Protein AF-A0A522DNQ0-F1 (afdb_monomer_lite)

Foldseek 3Di:
DVVVVVVVVVVVVVVVVVVVVPPDDFDWDADPPPDDPQFGTKTADPQFIWTAGPVGIDTDGDDPVVVVVVVCVVVPPPPPPDPPDDDPDDDD

pLDDT: mean 79.72, std 15.71, range [47.34, 97.19]

Sequence (92 aa):
MARICYIALVLLTFFTTALEAQFGNIEFIENKGQWDNRVKYMGDVPAGSFFIRSSGFTVLQHNEQDLGKMQEYLHGHTDINTSSKQGFTLRS

Structure (mmCIF, N/CA/C/O backbone):
data_AF-A0A522DNQ0-F1
#
_entry.id   AF-A0A522DNQ0-F1
#
loop_
_atom_site.group_PDB
_atom_site.id
_atom_site.type_symbol
_atom_site.label_atom_id
_atom_site.label_alt_id
_atom_site.label_comp_id
_atom_site.label_asym_id
_atom_site.label_entity_id
_atom_site.label_seq_id
_atom_site.pdbx_PDB_ins_code
_atom_site.Cartn_x
_atom_site.Cartn_y
_atom_site.Cartn_z
_atom_site.occupancy
_atom_site.B_iso_or_equiv
_atom_site.auth_seq_id
_atom_site.auth_comp_id
_atom_site.auth_asym_id
_atom_site.auth_atom_id
_atom_site.pdbx_PDB_model_num
ATOM 1 N N . MET A 1 1 ? 40.185 -8.289 -23.703 1.00 68.25 1 MET A N 1
ATOM 2 C CA . MET A 1 1 ? 39.554 -6.972 -23.936 1.00 68.25 1 MET A CA 1
ATOM 3 C C . MET A 1 1 ? 38.050 -7.088 -24.177 1.00 68.25 1 MET A C 1
ATOM 5 O O . MET A 1 1 ? 37.317 -6.830 -23.238 1.00 68.25 1 MET A O 1
ATOM 9 N N . ALA A 1 2 ? 37.564 -7.592 -25.320 1.00 77.56 2 ALA A N 1
ATOM 10 C CA . ALA A 1 2 ? 36.119 -7.636 -25.628 1.00 77.56 2 ALA A CA 1
ATOM 11 C C . ALA A 1 2 ? 35.232 -8.375 -24.595 1.00 77.56 2 ALA A C 1
ATOM 13 O O . ALA A 1 2 ? 34.142 -7.916 -24.277 1.00 77.56 2 ALA A O 1
ATOM 14 N N . ARG A 1 3 ? 35.714 -9.483 -24.012 1.00 82.56 3 ARG A N 1
ATOM 15 C CA . ARG A 1 3 ? 34.980 -10.233 -22.969 1.00 82.56 3 ARG A CA 1
ATOM 16 C C . ARG A 1 3 ? 34.826 -9.460 -21.656 1.00 82.56 3 ARG A C 1
ATOM 18 O O . ARG A 1 3 ? 33.788 -9.550 -21.017 1.00 82.56 3 ARG A O 1
ATOM 25 N N . ILE A 1 4 ? 35.840 -8.680 -21.283 1.00 86.44 4 ILE A N 1
ATOM 26 C CA . ILE A 1 4 ? 35.810 -7.824 -20.088 1.00 86.44 4 ILE A CA 1
ATOM 27 C C . ILE A 1 4 ? 34.864 -6.646 -20.330 1.00 86.44 4 ILE A C 1
ATOM 29 O O . ILE A 1 4 ? 34.072 -6.321 -19.454 1.00 86.44 4 ILE A O 1
ATOM 33 N N . CYS A 1 5 ? 34.873 -6.075 -21.540 1.00 86.50 5 CYS A N 1
ATOM 34 C CA . CYS A 1 5 ? 33.909 -5.051 -21.934 1.00 86.50 5 CYS A CA 1
ATOM 35 C C . CYS A 1 5 ? 32.469 -5.574 -21.872 1.00 86.50 5 CYS A C 1
ATOM 37 O O . CYS A 1 5 ? 31.610 -4.871 -21.362 1.00 86.50 5 CYS A O 1
ATOM 39 N N . TYR A 1 6 ? 32.209 -6.807 -22.323 1.00 90.00 6 TYR A N 1
ATOM 40 C CA . TYR A 1 6 ? 30.870 -7.405 -22.280 1.00 90.00 6 TYR A CA 1
ATOM 41 C C . TYR A 1 6 ? 30.385 -7.652 -20.845 1.00 90.00 6 TYR A C 1
ATOM 43 O O . TYR A 1 6 ? 29.260 -7.304 -20.506 1.00 90.00 6 TYR A O 1
ATOM 51 N N . ILE A 1 7 ? 31.255 -8.181 -19.978 1.00 90.38 7 ILE A N 1
ATOM 52 C CA . ILE A 1 7 ? 30.941 -8.376 -18.554 1.00 90.38 7 ILE A CA 1
ATOM 53 C C . ILE A 1 7 ? 30.673 -7.028 -17.872 1.00 90.38 7 ILE A C 1
ATOM 55 O O . ILE A 1 7 ? 29.696 -6.901 -17.139 1.00 90.38 7 ILE A O 1
ATOM 59 N N . ALA A 1 8 ? 31.488 -6.007 -18.149 1.00 89.50 8 ALA A N 1
ATOM 60 C CA . ALA A 1 8 ? 31.280 -4.663 -17.614 1.00 89.50 8 ALA A CA 1
ATOM 61 C C . ALA A 1 8 ? 29.958 -4.041 -18.099 1.00 89.50 8 ALA A C 1
ATOM 63 O O . ALA A 1 8 ? 29.269 -3.398 -17.313 1.00 89.50 8 ALA A O 1
ATOM 64 N N . LEU A 1 9 ? 29.571 -4.275 -19.358 1.00 87.44 9 LEU A N 1
ATOM 65 C CA . LEU A 1 9 ? 28.308 -3.796 -19.927 1.00 87.44 9 LEU A CA 1
ATOM 66 C C . LEU A 1 9 ? 27.097 -4.453 -19.253 1.00 87.44 9 LEU A C 1
ATOM 68 O O . LEU A 1 9 ? 26.161 -3.760 -18.869 1.00 87.44 9 LEU A O 1
ATOM 72 N N . VAL A 1 10 ? 27.148 -5.771 -19.036 1.00 87.69 10 VAL A N 1
ATOM 73 C CA . VAL A 1 10 ? 26.089 -6.507 -18.326 1.00 87.69 10 VAL A CA 1
ATOM 74 C C . VAL A 1 10 ? 25.964 -6.025 -16.879 1.00 87.69 10 VAL A C 1
ATOM 76 O O . VAL A 1 10 ? 24.861 -5.725 -16.422 1.00 87.69 10 VAL A O 1
ATOM 79 N N . LEU A 1 11 ? 27.085 -5.875 -16.168 1.00 85.44 11 LEU A N 1
ATOM 80 C CA . LEU A 1 11 ? 27.084 -5.378 -14.788 1.00 85.44 11 LEU A CA 1
ATOM 81 C C . LEU A 1 11 ? 26.545 -3.944 -14.688 1.00 85.44 11 LEU A C 1
ATOM 83 O O . LEU A 1 11 ? 25.792 -3.642 -13.764 1.00 85.44 11 LEU A O 1
ATOM 87 N N . LEU A 1 12 ? 26.869 -3.084 -15.657 1.00 84.12 12 LEU A N 1
ATOM 88 C CA . LEU A 1 12 ? 26.369 -1.712 -15.708 1.00 84.12 12 LEU A CA 1
ATOM 89 C C . LEU A 1 12 ? 24.846 -1.670 -15.899 1.00 84.12 12 LEU A C 1
ATOM 91 O O . LEU A 1 12 ? 24.171 -0.941 -15.177 1.00 84.12 12 LEU A O 1
ATOM 95 N N . THR A 1 13 ? 24.295 -2.489 -16.803 1.00 79.69 13 THR A N 1
ATOM 96 C CA . THR A 1 13 ? 22.835 -2.562 -17.016 1.00 79.69 13 THR A CA 1
ATOM 97 C C . THR A 1 13 ? 22.075 -3.105 -15.804 1.00 79.69 13 THR A C 1
ATOM 99 O O . THR A 1 13 ? 20.967 -2.661 -15.520 1.00 79.69 13 THR A O 1
ATOM 102 N N . PHE A 1 14 ? 22.674 -4.031 -15.051 1.00 77.19 14 PHE A N 1
ATOM 103 C CA . PHE A 1 14 ? 22.053 -4.586 -13.848 1.00 77.19 14 PHE A CA 1
ATOM 104 C C . PHE A 1 14 ? 22.047 -3.579 -12.687 1.00 77.19 14 PHE A C 1
ATOM 106 O O . PHE A 1 14 ? 21.090 -3.497 -11.915 1.00 77.19 14 PHE A O 1
ATOM 113 N N . PHE A 1 15 ? 23.105 -2.770 -12.582 1.00 75.75 15 PHE A N 1
ATOM 114 C CA . PHE A 1 15 ? 23.224 -1.744 -11.551 1.00 75.75 15 PHE A CA 1
ATOM 115 C C . PHE A 1 15 ? 22.199 -0.613 -11.726 1.00 75.75 15 PHE A C 1
ATOM 117 O O . PHE A 1 15 ? 21.644 -0.138 -10.738 1.00 75.75 15 PHE A O 1
ATOM 124 N N . THR A 1 16 ? 21.880 -0.220 -12.964 1.00 69.38 16 THR A N 1
ATOM 125 C CA . THR A 1 16 ? 20.880 0.830 -13.227 1.00 69.38 16 THR A CA 1
ATOM 126 C C . THR A 1 16 ? 19.458 0.393 -12.875 1.00 69.38 16 THR A C 1
ATOM 128 O O . THR A 1 16 ? 18.705 1.182 -12.315 1.00 69.38 16 THR A O 1
ATOM 131 N N . THR A 1 17 ? 19.090 -0.871 -13.119 1.00 65.62 17 THR A N 1
ATOM 132 C CA . THR A 1 17 ? 17.745 -1.384 -12.789 1.00 65.62 17 THR A CA 1
ATOM 133 C C . THR A 1 17 ? 17.500 -1.535 -11.287 1.00 65.62 17 THR A C 1
ATOM 135 O O . THR A 1 17 ? 16.358 -1.514 -10.842 1.00 65.62 17 THR A O 1
ATOM 138 N N . ALA A 1 18 ? 18.557 -1.673 -10.482 1.00 63.59 18 ALA A N 1
ATOM 139 C CA . ALA A 1 18 ? 18.428 -1.788 -9.030 1.00 63.59 18 ALA A CA 1
ATOM 140 C C . ALA A 1 18 ? 18.038 -0.459 -8.354 1.00 63.59 18 ALA A C 1
ATOM 142 O O . ALA A 1 18 ? 17.515 -0.471 -7.241 1.00 63.59 18 ALA A O 1
ATOM 143 N N . LEU A 1 19 ? 18.280 0.679 -9.017 1.00 58.53 19 LEU A N 1
ATOM 144 C CA . LEU A 1 19 ? 18.032 2.007 -8.455 1.00 58.53 19 LEU A CA 1
ATOM 145 C C . LEU A 1 19 ? 16.554 2.427 -8.558 1.00 58.53 19 LEU A C 1
ATOM 147 O O . LEU A 1 19 ? 16.048 3.103 -7.667 1.00 58.53 19 LEU A O 1
ATOM 151 N N . GLU A 1 20 ? 15.832 1.977 -9.589 1.00 59.22 20 GLU A N 1
ATOM 152 C CA . GLU A 1 20 ? 14.402 2.285 -9.763 1.00 59.22 20 GLU A CA 1
ATOM 153 C C . GLU A 1 20 ? 13.489 1.533 -8.780 1.00 59.22 20 GLU A C 1
ATOM 155 O O . GLU A 1 20 ? 12.367 1.958 -8.518 1.00 59.22 20 GLU A O 1
ATOM 160 N N . ALA A 1 21 ? 13.980 0.460 -8.155 1.00 57.16 21 ALA A N 1
ATOM 161 C CA . ALA A 1 21 ? 13.225 -0.303 -7.160 1.00 57.16 21 ALA A CA 1
ATOM 162 C C . ALA A 1 21 ? 13.093 0.407 -5.792 1.00 57.16 21 ALA A C 1
ATOM 164 O O . ALA A 1 21 ? 12.408 -0.104 -4.908 1.00 57.16 21 ALA A O 1
ATOM 165 N N . GLN A 1 22 ? 13.751 1.559 -5.588 1.00 57.09 22 GLN A N 1
ATOM 166 C CA . GLN A 1 22 ? 13.733 2.300 -4.315 1.00 57.09 22 GLN A CA 1
ATOM 167 C C . GLN A 1 22 ? 12.660 3.403 -4.239 1.00 57.09 22 GLN A C 1
ATOM 169 O O . GLN A 1 22 ? 12.474 4.002 -3.178 1.00 57.09 22 GLN A O 1
ATOM 174 N N . PHE A 1 23 ? 11.916 3.660 -5.319 1.00 55.62 23 PHE A N 1
ATOM 175 C CA . PHE A 1 23 ? 10.814 4.627 -5.334 1.00 55.62 23 PHE A CA 1
ATOM 176 C C . PHE A 1 23 ? 9.525 3.988 -4.807 1.00 55.62 23 PHE A C 1
ATOM 178 O O . PHE A 1 23 ? 8.662 3.572 -5.572 1.00 55.62 23 PHE A O 1
A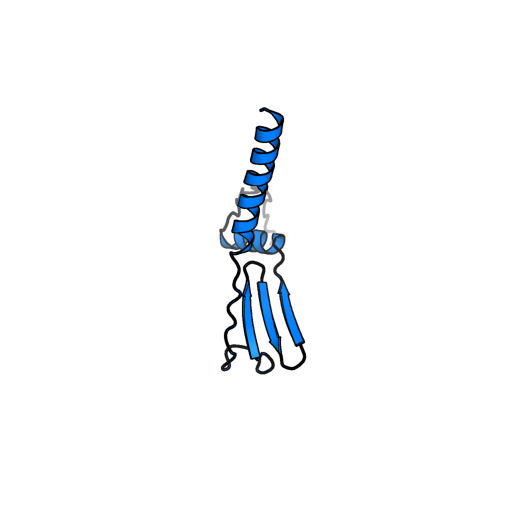TOM 185 N N . GLY A 1 24 ? 9.391 3.871 -3.488 1.00 63.97 24 GLY A N 1
ATOM 186 C CA . GLY A 1 24 ? 8.168 3.297 -2.928 1.00 63.97 24 GLY A CA 1
ATOM 187 C C . GLY A 1 24 ? 8.168 3.153 -1.419 1.00 63.97 24 GLY A C 1
ATOM 188 O O . GLY A 1 24 ? 7.858 2.076 -0.916 1.00 63.97 24 GLY A O 1
ATOM 189 N N . ASN A 1 25 ? 8.532 4.205 -0.679 1.00 75.25 25 ASN A N 1
ATOM 190 C CA . ASN A 1 25 ? 8.179 4.208 0.736 1.00 75.25 25 ASN A CA 1
ATOM 191 C C . ASN A 1 25 ? 6.668 4.437 0.837 1.00 75.25 25 ASN A C 1
ATOM 193 O O . ASN A 1 25 ? 6.161 5.452 0.362 1.00 75.25 25 ASN A O 1
ATOM 197 N N . ILE A 1 26 ? 5.956 3.459 1.390 1.00 85.69 26 ILE A N 1
ATOM 198 C CA . ILE A 1 26 ? 4.524 3.578 1.634 1.00 85.69 26 ILE A CA 1
ATOM 199 C C . ILE A 1 26 ? 4.366 4.325 2.952 1.00 85.69 26 ILE A C 1
ATOM 201 O O . ILE A 1 26 ? 4.688 3.798 4.020 1.00 85.69 26 ILE A O 1
ATOM 205 N N . GLU A 1 27 ? 3.864 5.550 2.877 1.00 91.00 27 GLU A N 1
ATOM 206 C CA . GLU A 1 27 ? 3.550 6.331 4.064 1.00 91.00 27 GLU A CA 1
ATOM 207 C C . GLU A 1 27 ? 2.222 5.866 4.656 1.00 91.00 27 GLU A C 1
ATOM 209 O O . GLU A 1 27 ? 1.208 5.786 3.965 1.00 91.00 27 GLU A O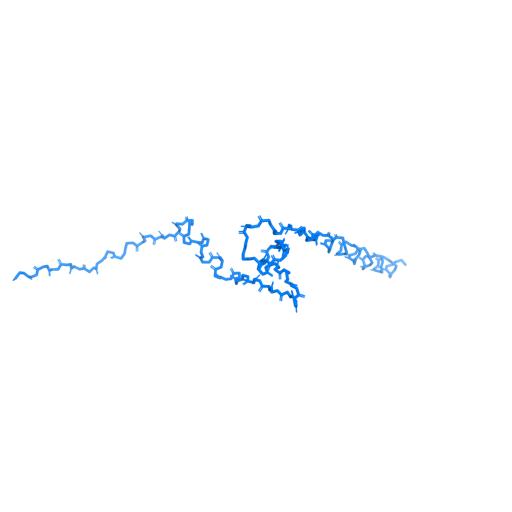 1
ATOM 214 N N . PHE A 1 28 ? 2.224 5.565 5.953 1.00 94.31 28 PHE A N 1
ATOM 215 C CA . PHE A 1 28 ? 1.028 5.146 6.671 1.00 94.31 28 PHE A CA 1
ATOM 216 C C . PHE A 1 28 ? 0.494 6.289 7.528 1.00 94.31 28 PHE A C 1
ATOM 218 O O . PHE 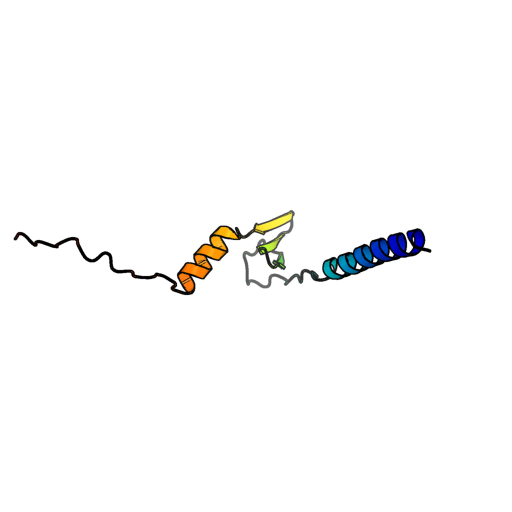A 1 28 ? 1.154 6.758 8.456 1.00 94.31 28 PHE A O 1
ATOM 225 N N . ILE A 1 29 ? -0.737 6.698 7.246 1.00 95.81 29 ILE A N 1
ATOM 226 C CA . ILE A 1 29 ? -1.460 7.725 7.990 1.00 95.81 29 ILE A CA 1
ATOM 227 C C . ILE A 1 29 ? -2.308 7.040 9.062 1.00 95.81 29 ILE A C 1
ATOM 229 O O . ILE A 1 29 ? -3.082 6.127 8.770 1.00 95.81 29 ILE A O 1
ATOM 233 N N . GLU A 1 30 ? -2.163 7.477 10.313 1.00 96.69 30 GLU A N 1
ATOM 234 C CA . GLU A 1 30 ? -2.975 6.995 11.433 1.00 96.69 30 GLU A CA 1
ATOM 235 C C . GLU A 1 30 ? -4.437 7.422 11.283 1.00 96.69 30 GLU A C 1
ATOM 237 O O . GLU A 1 30 ? -4.741 8.585 10.998 1.00 96.69 30 GLU A O 1
ATOM 242 N N . ASN A 1 31 ? -5.348 6.484 11.534 1.00 97.00 31 ASN A N 1
ATOM 243 C CA . ASN A 1 31 ? -6.769 6.768 11.550 1.00 97.00 31 ASN A CA 1
ATOM 244 C C . ASN A 1 31 ? -7.148 7.545 12.817 1.00 97.00 31 ASN A C 1
ATOM 246 O O . ASN A 1 31 ? -7.087 7.036 13.934 1.00 97.00 31 ASN A O 1
ATOM 250 N N . LYS A 1 32 ? -7.604 8.776 12.615 1.00 97.19 32 LYS A N 1
ATOM 251 C CA . LYS A 1 32 ? -8.166 9.682 13.624 1.00 97.19 32 LYS A CA 1
ATOM 252 C C . LYS A 1 32 ? -9.659 9.937 13.384 1.00 97.19 32 LYS A C 1
ATOM 254 O O . LYS A 1 32 ? -10.196 10.934 13.857 1.00 97.19 32 LYS A O 1
ATOM 259 N N . GLY A 1 33 ? -10.318 9.050 12.635 1.00 95.69 33 GLY A N 1
ATOM 260 C CA . GLY A 1 33 ? -11.732 9.136 12.267 1.00 95.69 33 GLY A CA 1
ATOM 261 C C . GLY A 1 33 ? -11.990 9.469 10.795 1.00 95.69 33 GLY A C 1
ATOM 262 O O . GLY A 1 33 ? -13.133 9.744 10.445 1.00 95.69 33 GLY A O 1
ATOM 263 N N . GLN A 1 34 ? -10.967 9.457 9.930 1.00 96.00 34 GLN A N 1
ATOM 264 C CA . GLN A 1 34 ? -11.133 9.672 8.484 1.00 96.00 34 GLN A CA 1
ATOM 265 C C . GLN A 1 34 ? -11.742 8.450 7.781 1.00 96.00 34 GLN A C 1
ATOM 267 O O . GLN A 1 34 ? -12.424 8.597 6.770 1.00 96.00 34 GLN A O 1
ATOM 272 N N . TRP A 1 35 ? -11.504 7.251 8.322 1.00 94.81 35 TRP A N 1
ATOM 273 C CA . TRP A 1 35 ? -12.004 5.981 7.789 1.00 94.81 35 TRP A CA 1
ATOM 274 C C . TRP A 1 35 ? -12.770 5.195 8.856 1.00 94.81 35 TRP A C 1
ATOM 276 O O . TRP A 1 35 ? -12.834 5.581 10.024 1.00 94.81 35 TRP A O 1
ATOM 286 N N . ASP A 1 36 ? -13.319 4.046 8.457 1.00 94.31 36 ASP A N 1
ATOM 287 C CA . ASP A 1 36 ? -13.949 3.087 9.366 1.00 94.31 36 ASP A CA 1
ATOM 288 C C . ASP A 1 36 ? -13.071 2.825 10.605 1.00 94.31 36 ASP A C 1
ATOM 290 O O . ASP A 1 36 ? -11.877 2.551 10.489 1.00 94.31 36 ASP A O 1
ATOM 294 N N . ASN A 1 37 ? -13.670 2.879 11.798 1.00 95.12 37 ASN A N 1
ATOM 295 C CA . ASN A 1 37 ? -12.962 2.797 13.083 1.00 95.12 37 ASN A CA 1
ATOM 296 C C . ASN A 1 37 ? -12.177 1.481 13.289 1.00 95.12 37 ASN A C 1
ATOM 298 O O . ASN A 1 37 ? -11.354 1.356 14.191 1.00 95.12 37 ASN A O 1
ATOM 302 N N . ARG A 1 38 ? -12.425 0.458 12.465 1.00 95.00 38 ARG A N 1
ATOM 303 C CA . ARG A 1 38 ? -11.680 -0.808 12.499 1.00 95.00 38 ARG A CA 1
ATOM 304 C C . ARG A 1 38 ? -10.321 -0.697 11.798 1.00 95.00 38 ARG A C 1
ATOM 306 O O . ARG A 1 38 ? -9.494 -1.596 11.961 1.00 95.00 38 ARG A O 1
ATOM 313 N N . VAL A 1 39 ? -10.100 0.351 11.005 1.00 96.31 39 VAL A N 1
ATOM 314 C CA . VAL A 1 39 ? -8.818 0.684 10.372 1.00 96.31 39 VAL A CA 1
ATOM 315 C C . VAL A 1 39 ? -7.977 1.487 11.359 1.00 96.31 39 VAL A C 1
ATOM 317 O O . VAL A 1 39 ? -8.458 2.452 11.940 1.00 96.31 39 VAL A O 1
ATOM 320 N N . LYS A 1 40 ? -6.718 1.096 11.546 1.00 96.62 40 LYS A N 1
ATOM 321 C CA . LYS A 1 40 ? -5.740 1.797 12.392 1.00 96.62 40 LYS A CA 1
ATOM 322 C C . LYS A 1 40 ? -4.828 2.709 11.587 1.00 96.62 40 LYS A C 1
ATOM 324 O O . LYS A 1 40 ? -4.538 3.815 12.020 1.00 96.62 40 LYS A O 1
ATOM 329 N N . TYR A 1 41 ? -4.395 2.236 10.423 1.00 96.81 41 TYR A N 1
ATOM 330 C CA . TYR A 1 41 ? -3.547 2.987 9.508 1.00 96.81 41 TYR A CA 1
ATOM 331 C C . TYR A 1 41 ? -3.987 2.727 8.076 1.00 96.81 41 TYR A C 1
ATOM 333 O O . TYR A 1 41 ? -4.441 1.622 7.764 1.00 96.81 41 TYR A O 1
ATOM 341 N N . MET A 1 42 ? -3.807 3.716 7.214 1.00 96.06 42 MET A N 1
ATOM 342 C CA . MET A 1 42 ? -3.969 3.564 5.777 1.00 96.06 42 MET A CA 1
ATOM 343 C C . MET A 1 42 ? -2.712 4.066 5.071 1.00 96.06 42 MET A C 1
ATOM 345 O O . MET A 1 42 ? -2.201 5.127 5.420 1.00 96.06 42 MET A O 1
ATOM 349 N N . GLY A 1 43 ? -2.214 3.290 4.112 1.00 94.00 43 GLY A N 1
ATOM 350 C CA . GLY A 1 43 ? -1.132 3.696 3.222 1.00 94.00 43 GLY A CA 1
ATOM 351 C C . GLY A 1 43 ? -1.603 3.694 1.778 1.00 94.00 43 GLY A C 1
ATOM 352 O O . GLY A 1 43 ? -2.243 2.734 1.346 1.00 94.00 43 GLY A O 1
ATOM 353 N N . ASP A 1 44 ? -1.311 4.765 1.053 1.00 91.25 44 ASP A N 1
ATOM 354 C CA . ASP A 1 44 ? -1.709 4.907 -0.345 1.00 91.25 44 ASP A CA 1
ATOM 355 C C . ASP A 1 44 ? -0.576 4.477 -1.279 1.00 91.25 44 ASP A C 1
ATOM 357 O O . ASP A 1 44 ? 0.601 4.720 -0.999 1.00 91.25 44 ASP A O 1
ATOM 361 N N . VAL A 1 45 ? -0.921 3.796 -2.370 1.00 88.69 45 VAL A N 1
ATOM 362 C CA . VAL A 1 45 ? 0.029 3.329 -3.385 1.00 88.69 45 VAL A CA 1
ATOM 363 C C . VAL A 1 45 ? -0.520 3.596 -4.788 1.00 88.69 45 VAL A C 1
ATOM 365 O O . VAL A 1 45 ? -1.729 3.676 -4.973 1.00 88.69 45 VAL A O 1
ATOM 368 N N . PRO A 1 46 ? 0.326 3.671 -5.831 1.00 82.94 46 PRO A N 1
ATOM 369 C CA . PRO A 1 46 ? -0.159 3.964 -7.184 1.00 82.94 46 PRO A CA 1
ATOM 370 C C . PRO A 1 46 ? -1.276 3.025 -7.678 1.00 82.94 46 PRO A C 1
ATOM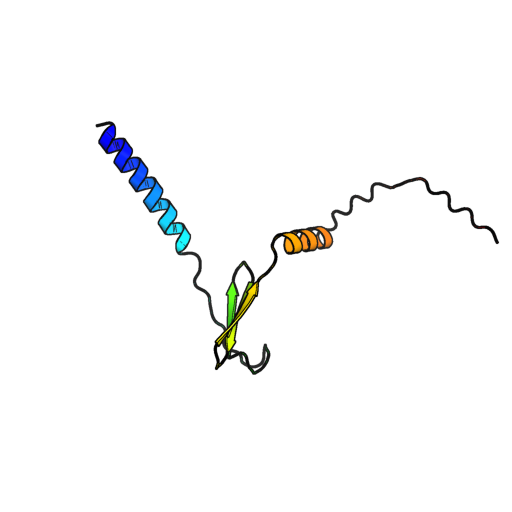 372 O O . PRO A 1 46 ? -2.192 3.460 -8.366 1.00 82.94 46 PRO A O 1
ATOM 375 N N . ALA A 1 47 ? -1.234 1.748 -7.286 1.00 82.19 47 ALA A N 1
ATOM 376 C CA . ALA A 1 47 ? -2.195 0.727 -7.712 1.00 82.19 47 ALA A CA 1
ATOM 377 C C . ALA A 1 47 ? -3.396 0.537 -6.755 1.00 82.19 47 ALA A C 1
ATOM 379 O O . ALA A 1 47 ? -4.174 -0.407 -6.929 1.00 82.19 47 ALA A O 1
ATOM 380 N N . GLY A 1 48 ? -3.547 1.382 -5.727 1.00 90.38 48 GLY A N 1
ATOM 381 C CA . GLY A 1 48 ? -4.612 1.255 -4.730 1.00 90.38 48 GLY A CA 1
ATOM 382 C C . GLY A 1 48 ? -4.198 1.661 -3.319 1.00 90.38 48 GLY A C 1
ATOM 383 O O . GLY A 1 48 ? -3.377 2.545 -3.135 1.00 90.38 48 GLY A O 1
ATOM 384 N N . SER A 1 49 ? -4.750 1.019 -2.293 1.00 93.88 49 SER A N 1
ATOM 385 C CA . SER A 1 49 ? -4.469 1.422 -0.907 1.00 93.88 49 SER A CA 1
ATOM 386 C C . SER A 1 49 ? -4.442 0.230 0.047 1.00 93.88 49 SER A C 1
ATOM 388 O O . SER A 1 49 ? -5.193 -0.737 -0.096 1.00 93.88 49 SER A O 1
ATOM 390 N N . PHE A 1 50 ? -3.587 0.311 1.062 1.00 94.44 50 PHE A N 1
ATOM 391 C CA . PHE A 1 50 ? -3.474 -0.655 2.149 1.00 94.44 50 PHE A CA 1
ATOM 392 C C . PHE A 1 50 ? -4.194 -0.145 3.392 1.00 94.44 50 PHE A C 1
ATOM 394 O O . PHE A 1 50 ? -3.926 0.954 3.867 1.00 94.44 50 PHE A O 1
ATOM 401 N N . PHE A 1 51 ? -5.041 -0.981 3.981 1.00 96.00 51 PHE A N 1
ATOM 402 C CA . PHE A 1 51 ? -5.746 -0.707 5.228 1.00 96.00 51 PHE A CA 1
ATOM 403 C C . PHE A 1 51 ? -5.284 -1.685 6.302 1.00 96.00 51 PHE A C 1
ATOM 405 O O . PHE A 1 51 ? -5.519 -2.890 6.202 1.00 96.00 51 PHE A O 1
ATOM 412 N N . ILE A 1 52 ? -4.651 -1.175 7.353 1.00 96.06 52 ILE A N 1
ATOM 413 C CA . ILE A 1 52 ? -4.162 -1.975 8.476 1.00 96.06 52 ILE A CA 1
ATOM 414 C C . ILE A 1 52 ? -5.217 -2.006 9.577 1.00 96.06 52 ILE A C 1
ATOM 416 O O . ILE A 1 52 ? -5.752 -0.974 9.979 1.00 96.06 52 ILE A O 1
ATOM 420 N N . ARG A 1 53 ? -5.506 -3.198 10.095 1.00 94.94 53 ARG A N 1
ATOM 421 C CA . ARG A 1 53 ? -6.490 -3.471 11.152 1.00 94.94 53 ARG A CA 1
ATOM 422 C C . ARG A 1 53 ? -5.809 -4.247 12.278 1.00 94.94 53 ARG A C 1
ATOM 424 O O . ARG A 1 53 ? -4.693 -4.734 12.134 1.00 94.94 53 ARG A O 1
ATOM 431 N N . SER A 1 54 ? -6.475 -4.397 13.421 1.00 91.75 54 SER A N 1
ATOM 432 C CA . SER A 1 54 ? -5.921 -5.172 14.546 1.00 91.75 54 SER A CA 1
ATOM 433 C C . SER A 1 54 ? -5.654 -6.642 14.208 1.00 91.75 54 SER A C 1
ATOM 435 O O . SER A 1 54 ? -4.723 -7.222 14.754 1.00 91.75 54 SER A O 1
ATOM 437 N N . SER A 1 55 ? -6.464 -7.237 13.331 1.00 93.12 55 SER A N 1
ATOM 438 C CA . SER A 1 55 ? -6.402 -8.662 12.991 1.00 93.12 55 SER A CA 1
ATOM 439 C C . SER A 1 55 ? -5.700 -8.964 11.664 1.00 93.12 55 SER A C 1
ATOM 441 O O . SER A 1 55 ? -5.686 -10.118 11.248 1.00 93.12 55 SER A O 1
ATOM 443 N N . GLY A 1 56 ? -5.183 -7.955 10.958 1.00 93.38 56 GLY A N 1
ATOM 444 C CA . GLY A 1 56 ? -4.576 -8.135 9.639 1.00 93.38 56 GLY A CA 1
ATOM 445 C C . GLY A 1 56 ? -4.660 -6.882 8.776 1.00 93.38 56 GLY A C 1
ATOM 446 O O . GLY A 1 56 ? -4.803 -5.776 9.290 1.00 93.38 56 GLY A O 1
ATOM 447 N N . PHE A 1 57 ? -4.600 -7.058 7.460 1.00 94.00 57 PHE A N 1
ATOM 448 C CA . PHE A 1 57 ? -4.670 -5.963 6.498 1.00 94.00 57 PHE A CA 1
ATOM 449 C C . PHE A 1 57 ? -5.640 -6.274 5.357 1.00 94.00 57 PHE A C 1
ATOM 451 O O . PHE A 1 57 ? -6.013 -7.422 5.116 1.00 94.00 57 PHE A O 1
ATOM 458 N N . THR A 1 58 ? -6.073 -5.231 4.663 1.00 94.44 58 THR A N 1
ATOM 459 C CA . THR A 1 58 ? -6.896 -5.315 3.457 1.00 94.44 58 THR A CA 1
ATOM 460 C C . THR A 1 58 ? -6.266 -4.444 2.386 1.00 94.44 58 THR A C 1
ATOM 462 O O . THR A 1 58 ? -5.759 -3.370 2.695 1.00 94.44 58 THR A O 1
ATOM 465 N N . VAL A 1 59 ? -6.289 -4.912 1.142 1.00 93.31 59 VAL A N 1
ATOM 466 C CA . VAL A 1 59 ? -5.754 -4.177 -0.004 1.00 93.31 59 VAL A CA 1
ATOM 467 C C . VAL A 1 59 ? -6.911 -3.836 -0.923 1.00 93.31 59 VAL A C 1
ATOM 469 O O . VAL A 1 59 ? -7.642 -4.725 -1.358 1.00 93.31 59 VAL A O 1
ATOM 472 N N . LEU A 1 60 ? -7.086 -2.550 -1.190 1.00 92.44 60 LEU A N 1
ATOM 473 C CA . LEU A 1 60 ? -7.875 -2.082 -2.315 1.00 92.44 60 LEU A CA 1
ATOM 474 C C . LEU A 1 60 ? -6.956 -2.091 -3.533 1.00 92.44 60 LEU A C 1
ATOM 476 O O . LEU A 1 60 ? -5.900 -1.471 -3.486 1.00 92.44 60 LEU A O 1
ATOM 480 N N . GLN A 1 61 ? -7.347 -2.795 -4.590 1.00 91.62 61 GLN A N 1
ATOM 481 C CA . GLN A 1 61 ? -6.599 -2.855 -5.840 1.00 91.62 61 GLN A CA 1
ATOM 482 C C . GLN A 1 61 ? -7.462 -2.291 -6.962 1.00 91.62 61 GLN A C 1
ATOM 484 O O . GLN A 1 61 ? -8.609 -2.708 -7.137 1.00 91.62 61 GLN A O 1
ATOM 489 N N . HIS A 1 62 ? -6.910 -1.352 -7.721 1.00 88.19 62 HIS A N 1
ATOM 490 C CA . HIS A 1 62 ? -7.574 -0.821 -8.901 1.00 88.19 62 HIS A CA 1
ATOM 491 C C . HIS A 1 62 ? -7.332 -1.728 -10.114 1.00 88.19 62 HIS A C 1
ATOM 493 O O . HIS A 1 62 ? -6.271 -2.334 -10.261 1.00 88.19 62 HIS A O 1
ATOM 499 N N . ASN A 1 63 ? -8.333 -1.832 -10.991 1.00 87.69 63 ASN A N 1
ATOM 500 C CA . ASN A 1 63 ? -8.155 -2.428 -12.310 1.00 87.69 63 ASN A CA 1
ATOM 501 C C . ASN A 1 63 ? -7.754 -1.324 -13.291 1.00 87.69 63 ASN A C 1
ATOM 503 O O . ASN A 1 63 ? -8.575 -0.472 -13.625 1.00 87.69 63 ASN A O 1
ATOM 507 N N . GLU A 1 64 ? -6.517 -1.371 -13.779 1.00 82.38 64 GLU A N 1
ATOM 508 C CA . GLU A 1 64 ? -5.950 -0.398 -14.724 1.00 82.38 64 GLU A CA 1
ATOM 509 C C . GLU A 1 64 ? -6.825 -0.191 -15.973 1.00 82.38 64 GLU A C 1
ATOM 511 O O . GLU A 1 64 ? -6.975 0.929 -16.458 1.00 82.38 64 GLU A O 1
ATOM 516 N N . GLN A 1 65 ? -7.459 -1.257 -16.481 1.00 83.69 65 GLN A N 1
ATOM 517 C CA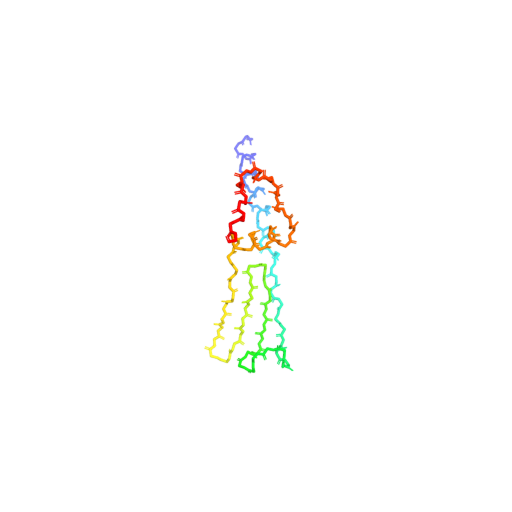 . GLN A 1 65 ? -8.326 -1.160 -17.662 1.00 83.69 65 GLN A CA 1
ATOM 518 C C . GLN A 1 65 ? -9.584 -0.344 -17.383 1.00 83.69 65 GLN A C 1
ATOM 520 O O . GLN A 1 65 ? -10.048 0.410 -18.236 1.00 83.69 65 GLN A O 1
ATOM 525 N N . ASP A 1 66 ? -10.155 -0.514 -16.195 1.00 83.25 66 ASP A N 1
ATOM 526 C CA . ASP A 1 66 ? -11.362 0.205 -15.812 1.00 83.25 66 ASP A CA 1
ATOM 527 C C . ASP A 1 66 ? -11.023 1.637 -15.397 1.00 83.25 66 ASP A C 1
ATOM 529 O O . ASP A 1 66 ? -11.785 2.548 -15.713 1.00 83.25 66 ASP A O 1
ATOM 533 N N . LEU A 1 67 ? -9.839 1.859 -14.814 1.00 82.44 67 LEU A N 1
ATOM 534 C CA . LEU A 1 67 ? -9.301 3.194 -14.561 1.00 82.44 67 LEU A CA 1
ATOM 535 C C . LEU A 1 67 ? -9.146 3.985 -15.870 1.00 82.44 67 LEU A C 1
ATOM 537 O O . LEU A 1 67 ? -9.595 5.126 -15.952 1.00 82.44 67 LEU A O 1
ATOM 541 N N . GLY A 1 68 ? -8.601 3.354 -16.917 1.00 83.12 68 GLY A N 1
ATOM 542 C CA . GLY A 1 68 ? -8.469 3.954 -18.247 1.00 83.12 68 GLY A CA 1
ATOM 543 C C . GLY A 1 68 ? -9.815 4.338 -18.869 1.00 83.12 68 GLY A C 1
ATOM 544 O O . GLY A 1 68 ? -9.967 5.452 -19.363 1.00 83.12 68 GLY A O 1
ATOM 545 N N . LYS A 1 69 ? -10.829 3.468 -18.770 1.00 85.44 69 LYS A N 1
ATOM 546 C CA . LYS A 1 69 ? -12.194 3.774 -19.247 1.00 85.44 69 LYS A CA 1
ATOM 547 C C . LYS A 1 69 ? -12.849 4.906 -18.452 1.00 85.44 69 LYS A C 1
ATOM 549 O O . LYS A 1 69 ? -13.540 5.739 -19.031 1.00 85.44 69 LYS A O 1
ATOM 554 N N . MET A 1 70 ? -12.654 4.945 -17.130 1.00 82.88 70 MET A N 1
ATOM 555 C CA . MET A 1 70 ? -13.150 6.044 -16.291 1.00 82.88 70 MET A CA 1
ATOM 556 C C . MET A 1 70 ? -12.477 7.363 -16.664 1.00 82.88 70 MET A C 1
ATOM 558 O O . MET A 1 70 ? -13.150 8.385 -16.778 1.00 82.88 70 MET A O 1
ATOM 562 N N . GLN A 1 71 ? -11.166 7.332 -16.894 1.00 82.62 71 GLN A N 1
ATOM 563 C CA . GLN A 1 71 ? -10.397 8.481 -17.342 1.00 82.62 71 GLN A CA 1
ATOM 564 C C . GLN A 1 71 ? -10.880 8.971 -18.719 1.00 82.62 71 GLN A C 1
ATOM 566 O O . GLN A 1 71 ? -11.101 10.165 -18.896 1.00 82.62 71 GLN A O 1
ATOM 571 N N . GLU A 1 72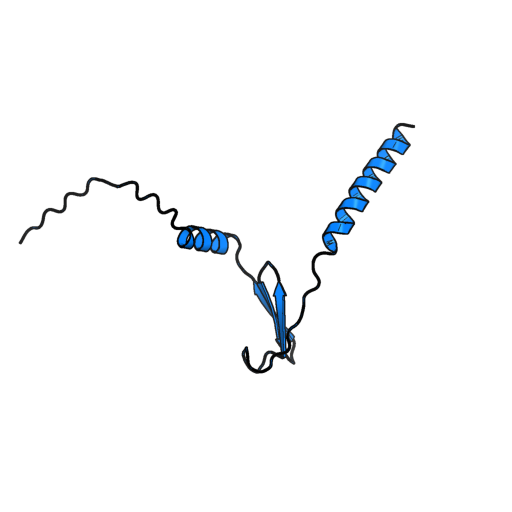 ? -11.134 8.070 -19.668 1.00 83.31 72 GLU A N 1
ATOM 572 C CA . GLU A 1 72 ? -11.684 8.398 -20.991 1.00 83.31 72 GLU A CA 1
ATOM 573 C C . GLU A 1 72 ? -13.094 9.011 -20.912 1.00 83.31 72 GLU A C 1
ATOM 575 O O . GLU A 1 72 ? -13.371 10.023 -21.561 1.00 83.31 72 GLU A O 1
ATOM 580 N N . TYR A 1 73 ? -13.962 8.464 -20.053 1.00 81.56 73 TYR A N 1
ATOM 581 C CA . TYR A 1 73 ? -15.290 9.019 -19.782 1.00 81.56 73 TYR A CA 1
ATOM 582 C C . TYR A 1 73 ? -15.215 10.430 -19.172 1.00 81.56 73 TYR A C 1
ATOM 584 O O . TYR A 1 73 ? -15.950 11.325 -19.585 1.00 81.56 73 TYR A O 1
ATOM 592 N N . LEU A 1 74 ? -14.306 10.650 -18.216 1.00 81.38 74 LEU A N 1
ATOM 593 C CA . LEU A 1 74 ? -14.109 11.944 -17.549 1.00 81.38 74 LEU A CA 1
ATOM 594 C C . LEU A 1 74 ? -13.470 12.999 -18.465 1.00 81.38 74 LEU A C 1
ATOM 596 O O . LEU A 1 74 ? -13.802 14.178 -18.351 1.00 81.38 74 LEU A O 1
ATOM 600 N N . HIS A 1 75 ? -12.580 12.595 -19.376 1.00 80.62 75 HIS A N 1
ATOM 601 C CA . HIS A 1 75 ? -11.953 13.497 -20.349 1.00 80.62 75 HIS A CA 1
ATOM 602 C C . HIS A 1 75 ? -12.802 13.757 -21.600 1.00 80.62 75 HIS A C 1
ATOM 604 O O . HIS A 1 75 ? -12.409 14.566 -22.437 1.00 80.62 75 HIS A O 1
ATOM 610 N N . GLY A 1 76 ? -13.990 13.156 -21.714 1.00 66.50 76 GLY A N 1
ATOM 611 C CA . GLY A 1 76 ? -14.989 13.577 -22.694 1.00 66.50 76 GLY A CA 1
ATOM 612 C C . GLY A 1 76 ? -14.604 13.322 -24.152 1.00 66.50 76 GLY A C 1
ATOM 613 O O . GLY A 1 76 ? -15.058 14.052 -25.031 1.00 66.50 76 GLY A O 1
ATOM 614 N N . HIS A 1 77 ? -13.837 12.271 -24.447 1.00 65.50 77 HIS A N 1
ATOM 615 C CA . HIS A 1 77 ? -13.655 11.805 -25.826 1.00 65.50 77 HIS A CA 1
ATOM 616 C C . HIS A 1 77 ? -14.834 10.928 -26.261 1.00 65.50 77 HIS A C 1
ATOM 618 O O . HIS A 1 77 ? -14.688 9.780 -26.658 1.00 65.50 77 HIS A O 1
ATOM 624 N N . THR A 1 78 ? -16.047 11.478 -26.185 1.00 58.31 78 THR A N 1
ATOM 625 C CA . THR A 1 78 ? -17.134 10.971 -27.019 1.00 58.31 78 THR A CA 1
ATOM 626 C C . THR A 1 78 ? -17.038 11.723 -28.331 1.00 58.31 78 THR A C 1
ATOM 628 O O . THR A 1 78 ? -17.554 12.833 -28.456 1.00 58.31 78 THR A O 1
ATOM 631 N N . ASP A 1 79 ? -16.372 11.128 -29.316 1.00 58.75 79 ASP A N 1
ATOM 632 C CA . ASP A 1 79 ? -16.597 11.507 -30.702 1.00 58.75 79 ASP A CA 1
ATOM 633 C C . ASP A 1 79 ? -18.075 11.241 -31.006 1.00 58.75 79 ASP A C 1
ATOM 635 O O . ASP A 1 79 ? -18.478 10.138 -31.383 1.00 58.75 79 ASP A O 1
ATOM 639 N N . ILE A 1 80 ? -18.911 12.266 -30.828 1.00 55.56 80 ILE A N 1
ATOM 640 C CA . ILE A 1 80 ? -20.267 12.308 -31.368 1.00 55.56 80 ILE A CA 1
ATOM 641 C C . ILE A 1 80 ? -20.119 12.459 -32.888 1.00 55.56 80 ILE A C 1
ATOM 643 O O . ILE A 1 80 ? -20.463 13.473 -33.489 1.00 55.56 80 ILE A O 1
ATOM 647 N N . ASN A 1 81 ? -19.623 11.419 -33.554 1.00 50.47 81 ASN A N 1
ATOM 648 C CA . ASN A 1 81 ? -19.857 11.220 -34.972 1.00 50.47 81 ASN A CA 1
ATOM 649 C C . ASN A 1 81 ? -21.282 10.689 -35.126 1.00 50.47 81 ASN A C 1
ATOM 651 O O . ASN A 1 81 ? -21.534 9.511 -35.354 1.00 50.47 81 ASN A O 1
ATOM 655 N N . THR A 1 82 ? -22.224 11.606 -34.902 1.00 51.75 82 THR A N 1
ATOM 656 C CA . THR A 1 82 ? -23.436 11.814 -35.690 1.00 51.75 82 THR A CA 1
ATOM 657 C C . THR A 1 82 ? -23.796 10.627 -36.590 1.00 51.75 82 THR A C 1
ATOM 659 O O . THR A 1 82 ? -23.593 10.662 -37.805 1.00 51.75 82 THR A O 1
ATOM 662 N N . SER A 1 83 ? -24.418 9.597 -36.009 1.00 47.94 83 SER A N 1
ATOM 663 C CA . SER A 1 83 ? -25.279 8.681 -36.763 1.00 47.94 83 SER A CA 1
ATOM 664 C C . SER A 1 83 ? -26.536 9.444 -37.182 1.00 47.94 83 SER A C 1
ATOM 666 O O . SER A 1 83 ? -27.626 9.299 -36.631 1.00 47.94 83 SER A O 1
ATOM 668 N N . SER A 1 84 ? -26.354 10.321 -38.166 1.00 52.22 84 SER A N 1
ATOM 669 C CA . SER A 1 84 ? -27.420 10.928 -38.944 1.00 52.22 84 SER A CA 1
ATOM 670 C C . SER A 1 84 ? -28.056 9.836 -39.799 1.00 52.22 84 SER A C 1
ATOM 672 O O . SER A 1 84 ? -27.575 9.524 -40.883 1.00 52.22 84 SER A O 1
ATOM 674 N N . LYS A 1 85 ? -29.117 9.219 -39.270 1.00 53.53 85 LYS A N 1
ATOM 675 C CA . LYS A 1 85 ? -30.303 8.700 -39.984 1.00 53.53 85 LYS A CA 1
ATOM 676 C C . LYS A 1 85 ? -30.973 7.610 -39.152 1.00 53.53 85 LYS A C 1
ATOM 678 O O . LYS A 1 85 ? -30.854 6.429 -39.455 1.00 53.53 85 LYS A O 1
ATOM 683 N N . GLN A 1 86 ? -31.787 8.006 -38.184 1.00 52.19 86 GLN A N 1
ATOM 684 C CA . GLN A 1 86 ? -33.048 7.299 -37.973 1.00 52.19 86 GLN A CA 1
ATOM 685 C C . GLN A 1 86 ? -34.148 8.349 -37.894 1.00 52.19 86 GLN A C 1
ATOM 687 O O . GLN A 1 86 ? -34.219 9.143 -36.961 1.00 52.19 86 GLN A O 1
ATOM 692 N N . GLY A 1 87 ? -34.925 8.416 -38.977 1.00 50.09 87 GLY A N 1
ATOM 693 C CA . GLY A 1 87 ? -36.057 9.315 -39.116 1.00 50.09 87 GLY A CA 1
ATOM 694 C C . GLY A 1 87 ? -37.072 9.034 -38.020 1.00 50.09 87 GLY A C 1
ATOM 695 O O . GLY A 1 87 ? -37.703 7.981 -37.996 1.00 50.09 87 GLY A O 1
ATOM 696 N N . PHE A 1 88 ? -37.215 9.993 -37.119 1.00 54.09 88 PHE A N 1
ATOM 697 C CA . PHE A 1 88 ? -38.246 10.002 -36.101 1.00 54.09 88 PHE A CA 1
ATOM 698 C C . PHE A 1 88 ? -39.559 10.462 -36.746 1.00 54.09 88 PHE A C 1
ATOM 700 O O . PHE A 1 88 ? -39.839 11.655 -36.838 1.00 54.09 88 PHE A O 1
ATOM 707 N N . THR A 1 89 ? -40.351 9.521 -37.263 1.00 56.56 89 THR A N 1
ATOM 708 C CA . THR A 1 89 ? -41.737 9.801 -37.656 1.00 56.56 89 THR A CA 1
ATOM 709 C C . THR A 1 89 ? -42.629 9.654 -36.431 1.00 56.56 89 THR A C 1
ATOM 711 O O . THR A 1 89 ? -42.953 8.539 -36.023 1.00 56.56 89 THR A O 1
ATOM 714 N N . LEU A 1 90 ? -43.031 10.783 -35.851 1.00 50.97 90 LEU A N 1
ATOM 715 C CA . LEU A 1 90 ? -44.109 10.834 -34.869 1.00 50.97 90 LEU A CA 1
ATOM 716 C C . LEU A 1 90 ? -45.430 10.491 -35.564 1.00 50.97 90 LEU A C 1
ATOM 718 O O . LEU A 1 90 ? -45.876 11.229 -36.441 1.00 50.97 90 LEU A O 1
ATOM 722 N N . ARG A 1 91 ? -46.058 9.380 -35.176 1.00 47.34 91 ARG A N 1
ATOM 723 C CA . ARG A 1 91 ? -47.484 9.151 -35.425 1.00 47.34 91 ARG A CA 1
ATOM 724 C C . ARG A 1 91 ? -48.240 9.424 -34.128 1.00 47.34 91 ARG A C 1
ATOM 726 O O . ARG A 1 91 ? -47.994 8.744 -33.135 1.00 47.34 91 ARG A O 1
ATOM 733 N N . SER A 1 92 ? -49.089 10.451 -34.172 1.00 57.16 92 SER A N 1
ATOM 734 C CA . SER A 1 92 ? -50.181 10.716 -33.228 1.00 57.16 92 SER A CA 1
ATOM 735 C C . SER A 1 92 ? -51.314 9.721 -33.420 1.00 57.16 92 SER A C 1
ATOM 737 O O . SER A 1 92 ? -51.608 9.451 -34.611 1.00 57.16 92 SER A O 1
#

Secondary structure (DSSP, 8-state):
-HHHHHHHHHHHHHHHHHHHTT----PEEE-SSSS-TTEEEEEEETTEEEEEETTEEEEEE--HHHHHHHHHHHHT----------------

Radius of gyration: 26.0 Å; chains: 1; bounding box: 90×24×54 Å